Protein AF-A0A8X8VZT4-F1 (afdb_monomer)

Mean predicted aligned error: 18.25 Å

Nearest PDB structures (foldseek):
  8uwb-assembly2_E  TM=8.773E-01  e=1.553E-05  Homo sapiens
  8szk-assembly1_D  TM=9.042E-01  e=6.599E-05  Homo sapiens
  8u1x-assembly1_B  TM=8.681E-01  e=1.982E-04  Homo sapiens
  8u89-assembly1_B  TM=8.559E-01  e=5.002E-04  Homo sapiens
  2n2n-assembly1_A  TM=5.293E-01  e=8.347E+00  Homo sapiens

Secondary structure (DSSP, 8-state):
--------PPP---------------------------------------------PPPPTTSS-HHHHHHHHHHHHHHHTPPPP-SSTTTTHHHHHHHHHHHHHHHHHHHHS-S---HHHHHHHHHHHHHHH-SPPP-----S-S-----------

Structure (mmCIF, N/CA/C/O backbone):
data_AF-A0A8X8VZT4-F1
#
_entry.id   AF-A0A8X8VZT4-F1
#
loop_
_atom_site.group_PDB
_atom_site.id
_atom_site.type_symbol
_atom_site.label_atom_id
_atom_site.label_alt_id
_atom_site.label_comp_id
_atom_site.label_asym_id
_atom_site.label_entity_id
_atom_site.label_seq_id
_atom_site.pdbx_PDB_ins_code
_atom_site.Cartn_x
_atom_site.Cartn_y
_atom_site.Cartn_z
_atom_site.occupancy
_atom_site.B_iso_or_equiv
_atom_site.auth_seq_id
_atom_site.auth_comp_id
_atom_site.auth_asym_id
_atom_site.auth_atom_id
_atom_site.pdbx_PDB_model_num
ATOM 1 N N . MET A 1 1 ? -38.471 8.508 21.486 1.00 56.75 1 MET A N 1
ATOM 2 C CA . MET A 1 1 ? -39.414 8.545 20.344 1.00 56.75 1 MET A CA 1
ATOM 3 C C . MET A 1 1 ? -38.626 9.169 19.206 1.00 56.75 1 MET A C 1
ATOM 5 O O . MET A 1 1 ? -38.157 10.272 19.395 1.00 56.75 1 MET A O 1
ATOM 9 N N . ILE A 1 2 ? -38.226 8.465 18.153 1.00 54.78 2 ILE A N 1
ATOM 10 C CA . ILE A 1 2 ? -39.059 8.093 17.004 1.00 54.78 2 ILE A CA 1
ATOM 11 C C . ILE A 1 2 ? -38.389 6.879 16.326 1.00 54.78 2 ILE A C 1
ATOM 13 O O . ILE A 1 2 ? -37.222 6.941 15.953 1.00 54.78 2 ILE A O 1
ATOM 17 N N . LYS A 1 3 ? -39.121 5.766 16.216 1.00 55.78 3 LYS A N 1
ATOM 18 C CA . LYS A 1 3 ? -38.810 4.611 15.356 1.00 55.78 3 LYS A CA 1
ATOM 19 C C . LYS A 1 3 ? -39.674 4.752 14.108 1.00 55.78 3 LYS A C 1
ATOM 21 O O . LYS A 1 3 ? -40.849 5.052 14.292 1.00 55.78 3 LYS A O 1
ATOM 26 N N . ASN A 1 4 ? -39.108 4.552 12.914 1.00 52.41 4 ASN A N 1
ATOM 27 C CA . ASN A 1 4 ? -39.775 4.281 11.624 1.00 52.41 4 ASN A CA 1
ATOM 28 C C . ASN A 1 4 ? -38.700 4.390 10.510 1.00 52.41 4 ASN A C 1
ATOM 30 O O . ASN A 1 4 ? -37.864 5.275 10.593 1.00 52.41 4 ASN A O 1
ATOM 34 N N . PHE A 1 5 ? -38.568 3.558 9.473 1.00 55.19 5 PHE A N 1
ATOM 35 C CA . PHE A 1 5 ? -39.504 2.707 8.743 1.00 55.19 5 PHE A CA 1
ATOM 36 C C 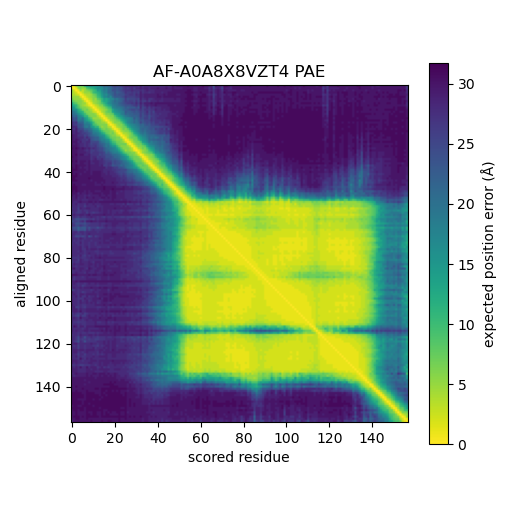. PHE A 1 5 ? -38.735 1.531 8.098 1.00 55.19 5 PHE A C 1
ATOM 38 O O . PHE A 1 5 ? -37.780 1.751 7.356 1.00 55.19 5 PHE A O 1
ATOM 45 N N . LEU A 1 6 ? -39.200 0.295 8.313 1.00 52.28 6 LEU A N 1
ATOM 46 C CA . LEU A 1 6 ? -38.999 -0.810 7.369 1.00 52.28 6 LEU A CA 1
ATOM 47 C C . LEU A 1 6 ? -39.985 -0.644 6.202 1.00 52.28 6 LEU A C 1
ATOM 49 O O . LEU A 1 6 ? -41.167 -0.407 6.445 1.00 52.28 6 LEU A O 1
ATOM 53 N N . ASN A 1 7 ? -39.508 -0.814 4.968 1.00 41.72 7 ASN A N 1
ATOM 54 C CA . ASN A 1 7 ? -40.237 -1.251 3.761 1.00 41.72 7 ASN A CA 1
ATOM 55 C C . ASN A 1 7 ? -39.254 -1.125 2.576 1.00 41.72 7 ASN A C 1
ATOM 57 O O . ASN A 1 7 ? -38.499 -0.169 2.530 1.00 41.72 7 ASN A O 1
ATOM 61 N N . LYS A 1 8 ? -39.184 -1.978 1.554 1.00 54.41 8 LYS A N 1
ATOM 62 C CA . LYS A 1 8 ? -40.060 -3.044 1.065 1.00 54.41 8 LYS A CA 1
ATOM 63 C C . LYS A 1 8 ? -39.243 -3.835 0.031 1.00 54.41 8 LYS A C 1
ATOM 65 O O . LYS A 1 8 ? -38.658 -3.239 -0.867 1.00 54.41 8 LYS A O 1
ATOM 70 N N . ILE A 1 9 ? -39.248 -5.159 0.128 1.00 63.94 9 ILE A N 1
ATOM 71 C CA . ILE A 1 9 ? -38.776 -6.075 -0.921 1.00 63.94 9 ILE A CA 1
ATOM 72 C C . ILE A 1 9 ? -39.918 -6.273 -1.931 1.00 63.94 9 ILE A C 1
ATOM 74 O O . ILE A 1 9 ? -41.040 -6.546 -1.494 1.00 63.94 9 ILE A O 1
ATOM 78 N N . PRO A 1 10 ? -39.676 -6.245 -3.251 1.00 66.56 10 PRO A N 1
ATOM 79 C CA . PRO A 1 10 ? -40.573 -6.870 -4.213 1.00 66.56 10 PRO A CA 1
ATOM 80 C C . PRO A 1 10 ? -40.114 -8.290 -4.587 1.00 66.56 10 PRO A C 1
ATOM 82 O O . PRO A 1 10 ? -39.002 -8.512 -5.058 1.00 66.56 10 PRO A O 1
ATOM 85 N N . LYS A 1 11 ? -41.031 -9.246 -4.394 1.00 43.00 11 LYS A N 1
ATOM 86 C CA . LYS A 1 11 ? -41.011 -10.625 -4.907 1.00 43.00 11 LYS A CA 1
ATOM 87 C C . LYS A 1 11 ? -41.552 -10.667 -6.351 1.00 43.00 11 LYS A C 1
ATOM 89 O O . LYS A 1 11 ? -42.547 -10.008 -6.640 1.00 43.00 11 LYS A O 1
ATOM 94 N N . LYS A 1 12 ? -40.993 -11.531 -7.206 1.00 47.72 12 LYS A N 1
ATOM 95 C CA . LYS A 1 12 ? -41.604 -12.108 -8.432 1.00 47.72 12 LYS A CA 1
ATOM 96 C C . LYS A 1 12 ? -41.014 -13.525 -8.567 1.00 47.72 12 LYS A C 1
ATOM 98 O O . LYS A 1 12 ? -39.800 -13.634 -8.619 1.00 47.72 12 LYS A O 1
ATOM 103 N N . GLN A 1 13 ? -41.700 -14.648 -8.321 1.00 42.91 13 GLN A N 1
ATOM 104 C CA . GLN A 1 13 ? -42.860 -15.301 -8.971 1.00 42.91 13 GLN A CA 1
ATOM 105 C C . GLN A 1 13 ? -42.607 -15.774 -10.426 1.00 42.91 13 GLN A C 1
ATOM 107 O O . GLN A 1 13 ? -42.856 -15.046 -11.378 1.00 42.91 13 GLN A O 1
ATOM 112 N N . VAL A 1 14 ? -42.052 -16.997 -10.509 1.00 47.22 14 VAL A N 1
ATOM 113 C CA . VAL A 1 14 ? -42.315 -18.190 -11.363 1.00 47.22 14 VAL A CA 1
ATOM 114 C C . VAL A 1 14 ? -42.889 -18.028 -12.784 1.00 47.22 14 VAL A C 1
ATOM 116 O O . VAL A 1 14 ? -43.999 -17.532 -12.952 1.00 47.22 14 VAL A O 1
ATOM 119 N N . LYS A 1 15 ? -42.238 -18.681 -13.769 1.00 46.75 15 LYS A N 1
ATOM 120 C CA . LYS A 1 15 ? -42.927 -19.473 -14.812 1.00 46.75 15 LYS A CA 1
ATOM 121 C C . LYS A 1 15 ? -42.037 -20.595 -15.375 1.00 46.75 15 LYS A C 1
ATOM 123 O O . LYS A 1 15 ? -40.988 -20.321 -15.947 1.00 46.75 15 LYS A O 1
ATOM 128 N N . SER A 1 16 ? -42.484 -21.841 -15.202 1.00 39.72 16 SER A N 1
ATOM 129 C CA . SER A 1 16 ? -41.952 -23.052 -15.843 1.00 39.72 16 SER A CA 1
ATOM 130 C C . SER A 1 16 ? -42.293 -23.094 -17.333 1.00 39.72 16 SER A C 1
ATOM 132 O O . SER A 1 16 ? -43.393 -22.697 -17.723 1.00 39.72 16 SER A O 1
ATOM 134 N N . ALA A 1 17 ? -41.398 -23.669 -18.134 1.00 45.34 17 ALA A N 1
ATOM 135 C CA . ALA A 1 17 ? -41.729 -24.276 -19.418 1.00 45.34 17 ALA A CA 1
ATOM 136 C C . ALA A 1 17 ? -40.965 -25.601 -19.539 1.00 45.34 17 ALA A C 1
ATOM 138 O O . ALA A 1 17 ? -39.738 -25.633 -19.500 1.00 45.34 17 ALA A O 1
ATOM 139 N N . GLU A 1 18 ? -41.733 -26.681 -19.630 1.00 36.28 18 GLU A N 1
ATOM 140 C CA . GLU A 1 18 ? -41.308 -28.036 -19.957 1.00 36.28 18 GLU A CA 1
ATOM 141 C C . GLU A 1 18 ? -41.471 -28.227 -21.472 1.00 36.28 18 GLU A C 1
ATOM 143 O O . GLU A 1 18 ? -42.495 -27.852 -22.046 1.00 36.28 18 GLU A O 1
ATOM 148 N N . SER A 1 19 ? -40.470 -28.798 -22.138 1.00 46.75 19 SER A N 1
ATOM 149 C CA . SER A 1 19 ? -40.655 -29.459 -23.432 1.00 46.75 19 SER A CA 1
ATOM 150 C C . SER A 1 19 ? -39.639 -30.578 -23.587 1.00 46.75 19 SER A C 1
ATOM 152 O O . SER A 1 19 ? -38.434 -30.378 -23.451 1.00 46.75 19 SER A O 1
ATOM 154 N N . ARG A 1 20 ? -40.190 -31.766 -23.823 1.00 50.00 20 ARG A N 1
ATOM 155 C CA . ARG A 1 20 ? -39.523 -33.010 -24.188 1.00 50.00 20 ARG A CA 1
ATOM 156 C C . ARG A 1 20 ? -39.550 -33.152 -25.707 1.00 50.00 20 ARG A C 1
ATOM 158 O O . ARG A 1 20 ? -40.588 -32.881 -26.294 1.00 50.00 20 ARG A O 1
ATOM 165 N N . ASP A 1 21 ? -38.433 -33.601 -26.264 1.00 37.38 21 ASP A N 1
ATOM 166 C CA . ASP A 1 21 ? -38.214 -34.581 -27.351 1.00 37.38 21 ASP A CA 1
ATOM 167 C C . ASP A 1 21 ? -36.783 -34.327 -27.854 1.00 37.38 21 ASP A C 1
ATOM 169 O O . ASP A 1 21 ? -36.317 -33.193 -27.827 1.00 37.38 21 ASP A O 1
ATOM 173 N N . GLY A 1 22 ? -35.951 -35.263 -28.283 1.00 36.34 22 GLY A N 1
ATOM 174 C CA . GLY A 1 22 ? -36.070 -36.657 -28.681 1.00 36.34 22 GLY A CA 1
ATOM 175 C C . GLY A 1 22 ? -34.660 -37.044 -29.173 1.00 36.34 22 GLY A C 1
ATOM 176 O O . GLY A 1 22 ? -33.870 -36.175 -29.545 1.00 36.34 22 GLY A O 1
ATOM 177 N N . GLY A 1 23 ? -34.283 -38.316 -29.056 1.00 36.59 23 GLY A N 1
ATOM 178 C CA . GLY A 1 23 ? -32.886 -38.762 -29.129 1.00 36.59 23 GLY A CA 1
ATOM 179 C C . GLY A 1 23 ? -32.226 -38.769 -30.513 1.00 36.59 23 GLY A C 1
ATOM 180 O O . GLY A 1 23 ? -32.878 -38.618 -31.536 1.00 36.59 23 GLY A O 1
ATOM 181 N N . SER A 1 24 ? -30.916 -39.028 -30.524 1.00 43.91 24 SER A N 1
ATOM 182 C CA . SER A 1 24 ? -30.273 -40.018 -31.404 1.00 43.91 24 SER A CA 1
ATOM 183 C C . SER A 1 24 ? -28.777 -40.107 -31.091 1.00 43.91 24 SER A C 1
ATOM 185 O O . SER A 1 24 ? -28.062 -39.108 -31.051 1.00 43.91 24 SER A O 1
ATOM 187 N N . SER A 1 25 ? -28.313 -41.329 -30.857 1.00 46.69 25 SER A N 1
ATOM 188 C CA . SER A 1 25 ? -26.915 -41.722 -30.740 1.00 46.69 25 SER A CA 1
ATOM 189 C C . SER A 1 25 ? -26.370 -42.139 -32.105 1.00 46.69 25 SER A C 1
ATOM 191 O O . SER A 1 25 ? -26.890 -43.092 -32.682 1.00 46.69 25 SER A O 1
ATOM 193 N N . THR A 1 26 ? -25.265 -41.547 -32.560 1.00 41.97 26 THR A N 1
ATOM 194 C CA . THR A 1 26 ? -24.369 -42.189 -33.536 1.00 41.97 26 THR A CA 1
ATOM 195 C C . THR A 1 26 ? -22.915 -41.843 -33.243 1.00 41.97 26 THR A C 1
ATOM 197 O O . THR A 1 26 ? -22.544 -40.682 -33.094 1.00 41.97 26 THR A O 1
ATOM 200 N N . LEU A 1 27 ? -22.114 -42.900 -33.160 1.00 43.16 27 LEU A N 1
ATOM 201 C CA . LEU A 1 27 ? -20.665 -42.921 -33.022 1.00 43.16 27 LEU A CA 1
ATOM 202 C C . LEU A 1 27 ? -20.004 -42.562 -34.360 1.00 43.16 27 LEU A C 1
ATOM 204 O O . LEU A 1 27 ? -20.425 -43.068 -35.397 1.00 43.16 27 LEU A O 1
ATOM 208 N N . SER A 1 28 ? -18.902 -41.814 -34.327 1.00 42.53 28 SER A N 1
ATOM 209 C CA . 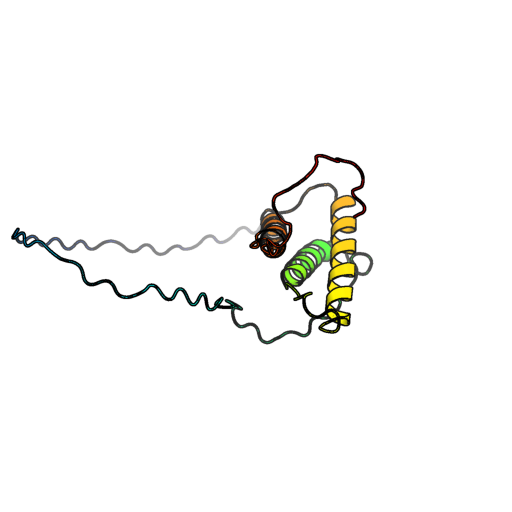SER A 1 28 ? -17.847 -41.937 -35.339 1.00 42.53 28 SER A CA 1
ATOM 210 C C . SER A 1 28 ? -16.508 -41.449 -34.792 1.00 42.53 28 SER A C 1
ATOM 212 O O . SER A 1 28 ? -16.400 -40.375 -34.205 1.00 42.53 28 SER A O 1
ATOM 214 N N . SER A 1 29 ? -15.501 -42.286 -34.990 1.00 40.19 29 SER A N 1
ATOM 215 C CA . SER A 1 29 ? -14.147 -42.240 -34.457 1.00 40.19 29 SER A CA 1
ATOM 216 C C . SER A 1 29 ? -13.108 -41.762 -35.486 1.00 40.19 29 SER A C 1
ATOM 218 O O . SER A 1 29 ? -13.112 -42.269 -36.603 1.00 40.19 29 SER A O 1
ATOM 220 N N . ALA A 1 30 ? -12.155 -40.943 -34.999 1.00 44.94 30 ALA A N 1
ATOM 221 C CA . ALA A 1 30 ? -10.732 -40.798 -35.401 1.00 44.94 30 ALA A CA 1
ATOM 222 C C . ALA A 1 30 ? -10.358 -40.088 -36.738 1.00 44.94 30 ALA A C 1
ATOM 224 O O . ALA A 1 30 ? -11.192 -40.023 -37.634 1.00 44.94 30 ALA A O 1
ATOM 225 N N . PRO A 1 31 ? -9.082 -39.655 -36.958 1.00 49.53 31 PRO A N 1
ATOM 226 C CA . PRO A 1 31 ? -8.003 -39.261 -36.028 1.00 49.53 31 PRO A CA 1
ATOM 227 C C . PRO A 1 31 ? -7.306 -37.898 -36.341 1.00 49.53 31 PRO A C 1
ATOM 229 O O . PRO A 1 31 ? -7.348 -37.366 -37.443 1.00 49.53 31 PRO A O 1
ATOM 232 N N . SER A 1 32 ? -6.609 -37.385 -35.321 1.00 46.28 32 SER A N 1
ATOM 233 C CA . SER A 1 32 ? -5.318 -36.661 -35.295 1.00 46.28 32 SER A CA 1
ATOM 234 C C . SER A 1 32 ? -4.814 -35.868 -36.518 1.00 46.28 32 SER A C 1
ATOM 236 O O . SER A 1 32 ? -4.223 -36.434 -37.434 1.00 46.28 32 SER A O 1
ATOM 238 N N . THR A 1 33 ? -4.782 -34.534 -36.394 1.00 45.38 33 THR A N 1
ATOM 239 C CA . THR A 1 33 ? -3.730 -33.715 -37.028 1.00 45.38 33 THR A CA 1
ATOM 240 C C . THR A 1 33 ? -3.151 -32.753 -35.998 1.00 45.38 33 THR A C 1
ATOM 242 O O . THR A 1 33 ? -3.854 -31.920 -35.430 1.00 45.38 33 THR A O 1
ATOM 245 N N . ALA A 1 34 ? -1.864 -32.922 -35.710 1.00 50.06 34 ALA A N 1
ATOM 246 C CA . ALA A 1 34 ? -1.107 -32.098 -34.789 1.00 50.06 34 ALA A CA 1
ATOM 247 C C . ALA A 1 34 ? -0.776 -30.742 -35.428 1.00 50.06 34 ALA A C 1
ATOM 249 O O . ALA A 1 34 ? -0.075 -30.681 -36.436 1.00 50.06 34 ALA A O 1
ATOM 250 N N . SER A 1 35 ? -1.190 -29.647 -34.792 1.00 52.34 35 SER A N 1
ATOM 251 C CA . SER A 1 35 ? -0.627 -28.320 -35.051 1.00 52.34 35 SER A CA 1
ATOM 252 C C . SER A 1 35 ? -0.424 -27.568 -33.737 1.00 52.34 35 SER A C 1
ATOM 254 O O . SER A 1 35 ? -1.317 -26.903 -33.224 1.00 52.34 35 SER A O 1
ATOM 256 N N . ARG A 1 36 ? 0.782 -27.751 -33.192 1.00 47.09 36 ARG A N 1
ATOM 257 C CA . ARG A 1 36 ? 1.611 -26.753 -32.498 1.00 47.09 36 ARG A CA 1
ATOM 258 C C . ARG A 1 36 ? 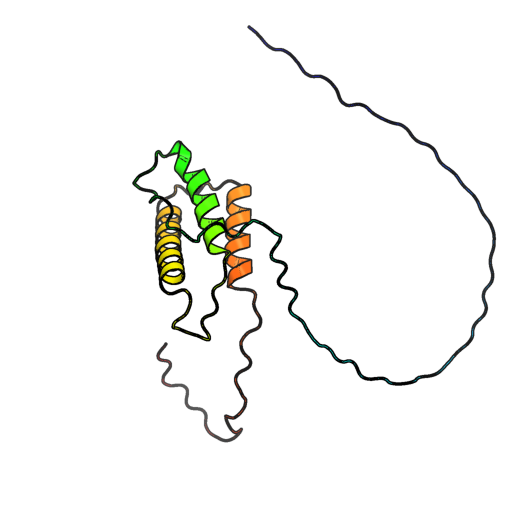0.848 -25.700 -31.678 1.00 47.09 36 ARG A C 1
ATOM 260 O O . ARG A 1 36 ? 0.523 -24.616 -32.148 1.00 47.09 36 ARG A O 1
ATOM 267 N N . ILE A 1 37 ? 0.687 -26.032 -30.403 1.00 44.72 37 ILE A N 1
ATOM 268 C CA . ILE A 1 37 ? 0.588 -25.115 -29.263 1.00 44.72 37 ILE A CA 1
ATOM 269 C C . ILE A 1 37 ? 1.659 -24.016 -29.356 1.00 44.72 37 ILE A C 1
ATOM 271 O O . ILE A 1 37 ? 2.830 -24.257 -29.076 1.00 44.72 37 ILE A O 1
ATOM 275 N N . ASN A 1 38 ? 1.252 -22.804 -29.735 1.00 48.03 38 ASN A N 1
ATOM 276 C CA . ASN A 1 38 ? 2.018 -21.592 -29.472 1.00 48.03 38 ASN A CA 1
ATOM 277 C C . ASN A 1 38 ? 1.377 -20.891 -28.273 1.00 48.03 38 ASN A C 1
ATOM 279 O O . ASN A 1 38 ? 0.453 -20.091 -28.420 1.00 48.03 38 ASN A O 1
ATOM 283 N N . SER A 1 39 ? 1.847 -21.231 -27.075 1.00 44.50 39 SER A N 1
ATOM 284 C CA . SER A 1 39 ? 1.519 -20.516 -25.844 1.00 44.50 39 SER A CA 1
ATOM 285 C C . SER A 1 39 ? 2.260 -19.181 -25.834 1.00 44.50 39 SER A C 1
ATOM 287 O O . SER A 1 39 ? 3.221 -18.991 -25.098 1.00 44.50 39 SER A O 1
ATOM 289 N N . ALA A 1 40 ? 1.813 -18.238 -26.664 1.00 43.84 40 ALA A N 1
ATOM 290 C CA . ALA A 1 40 ? 2.094 -16.831 -26.439 1.00 43.84 40 ALA A CA 1
ATOM 291 C C . ALA A 1 40 ? 1.232 -16.396 -25.250 1.00 43.84 40 ALA A C 1
ATOM 293 O O . ALA A 1 40 ? 0.096 -15.943 -25.397 1.00 43.84 40 ALA A O 1
ATOM 294 N N . SER A 1 41 ? 1.761 -16.587 -24.043 1.00 46.25 41 SER A N 1
ATOM 295 C CA . SER A 1 41 ? 1.279 -15.922 -22.841 1.00 46.25 41 SER A CA 1
ATOM 296 C C . SER A 1 41 ? 1.570 -14.429 -22.976 1.00 46.25 41 SER A C 1
ATOM 298 O O . SER A 1 41 ? 2.486 -13.895 -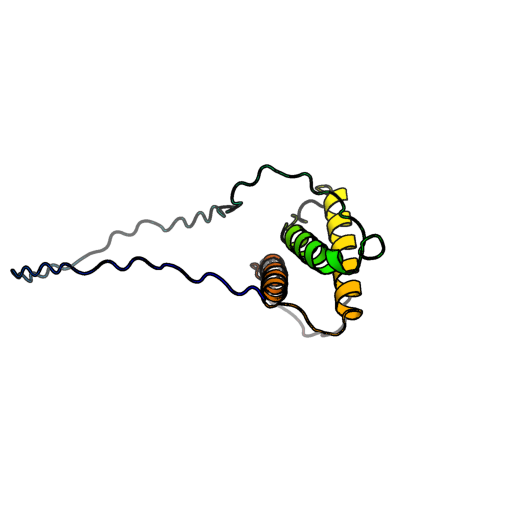22.357 1.00 46.25 41 SER A O 1
ATOM 300 N N . SER A 1 42 ? 0.792 -13.737 -23.811 1.00 44.03 42 SER A N 1
ATOM 301 C CA . SER A 1 42 ? 0.566 -12.311 -23.636 1.00 44.03 42 SER A CA 1
ATOM 302 C C . SER A 1 42 ? -0.090 -12.179 -22.273 1.00 44.03 42 SER A C 1
ATOM 304 O O . SER A 1 42 ? -1.288 -12.432 -22.131 1.00 44.03 42 SER A O 1
ATOM 306 N N . ALA A 1 43 ? 0.727 -11.872 -21.265 1.00 46.34 43 ALA A N 1
ATOM 307 C CA . ALA A 1 43 ? 0.275 -11.427 -19.966 1.00 46.34 43 ALA A CA 1
ATOM 308 C C . ALA A 1 43 ? -0.675 -10.260 -20.222 1.00 46.34 43 ALA A C 1
ATOM 310 O O . ALA A 1 43 ? -0.276 -9.142 -20.548 1.00 46.34 43 ALA A O 1
ATOM 311 N N . ARG A 1 44 ? -1.968 -10.573 -20.178 1.00 43.53 44 ARG A N 1
ATOM 312 C CA . ARG A 1 44 ? -3.033 -9.593 -20.215 1.00 43.53 44 ARG A CA 1
ATOM 313 C C . ARG A 1 44 ? -2.889 -8.884 -18.888 1.00 43.53 44 ARG A C 1
ATOM 315 O O . ARG A 1 44 ? -3.317 -9.404 -17.863 1.00 43.53 44 ARG A O 1
ATOM 322 N N . SER A 1 45 ? -2.185 -7.759 -18.914 1.00 49.62 45 SER A N 1
ATOM 323 C CA . SER A 1 45 ? -2.200 -6.788 -17.838 1.00 49.62 45 SER A CA 1
ATOM 324 C C . SER A 1 45 ? -3.660 -6.379 -17.688 1.00 49.62 45 SER A C 1
ATOM 326 O O . SER A 1 45 ? -4.168 -5.536 -18.425 1.00 49.62 45 SER A O 1
ATOM 328 N N . ALA A 1 46 ? -4.385 -7.086 -16.822 1.00 46.62 46 ALA A N 1
ATOM 329 C CA . ALA A 1 46 ? -5.748 -6.768 -16.444 1.00 46.62 46 ALA A CA 1
ATOM 330 C C . ALA A 1 46 ? -5.684 -5.572 -15.494 1.00 46.62 46 ALA A C 1
ATOM 332 O O . ALA A 1 46 ? -6.036 -5.657 -14.323 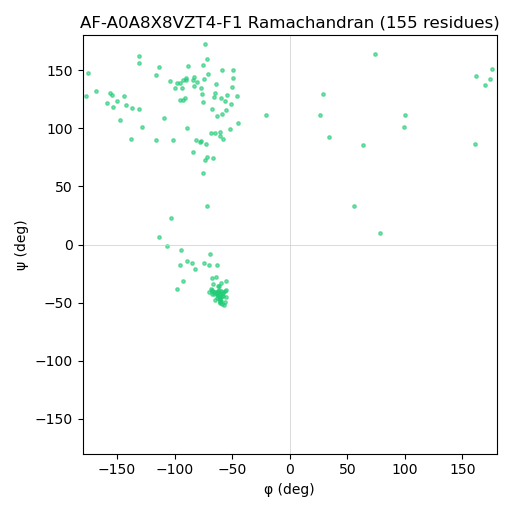1.00 46.62 46 ALA A O 1
ATOM 333 N N . ASN A 1 47 ? -5.171 -4.453 -16.004 1.00 54.28 47 ASN A N 1
ATOM 334 C CA . ASN A 1 47 ? -5.282 -3.178 -15.338 1.00 54.28 47 ASN A CA 1
ATOM 335 C C . ASN A 1 47 ? -6.673 -2.648 -15.687 1.00 54.28 47 ASN A C 1
ATOM 337 O O . ASN A 1 47 ? -6.879 -2.034 -16.735 1.00 54.28 47 ASN A O 1
ATOM 341 N N . GLY A 1 48 ? -7.653 -3.000 -14.851 1.00 42.53 48 GLY A N 1
ATOM 342 C CA . GLY A 1 48 ? -8.986 -2.414 -14.901 1.00 42.53 48 GLY A CA 1
ATOM 343 C C . GLY A 1 48 ? -8.849 -0.894 -14.906 1.00 42.53 48 GLY A C 1
ATOM 344 O O . GLY A 1 48 ? -8.217 -0.325 -14.019 1.00 42.53 48 GLY A O 1
ATOM 345 N N . GLY A 1 49 ? -9.374 -0.268 -15.960 1.00 43.22 49 GLY A N 1
ATOM 346 C CA . GLY A 1 49 ? -9.189 1.143 -16.272 1.00 43.22 49 GLY A CA 1
ATOM 347 C C . GLY A 1 49 ? -9.717 2.069 -15.183 1.00 43.22 49 GLY A C 1
ATOM 348 O O . GLY A 1 49 ? -10.874 2.473 -15.206 1.00 43.22 49 GLY A O 1
ATOM 349 N N . SER A 1 50 ? -8.834 2.450 -14.269 1.00 45.97 50 SER A N 1
ATOM 350 C CA . SER A 1 50 ? -8.847 3.771 -13.653 1.00 45.97 50 SER A CA 1
ATOM 351 C C . SER A 1 50 ? -7.962 4.678 -14.512 1.00 45.97 50 SER A C 1
ATOM 353 O O . SER A 1 50 ? -6.911 4.211 -14.965 1.00 45.97 50 SER A O 1
ATOM 355 N N . PRO A 1 51 ? -8.311 5.962 -14.732 1.00 44.28 51 PRO A N 1
ATOM 356 C CA . PRO A 1 51 ? -7.318 6.924 -15.207 1.00 44.28 51 PRO A CA 1
ATOM 357 C C . PRO A 1 51 ? -6.066 6.821 -14.317 1.00 44.28 51 PRO A C 1
ATOM 359 O O . PRO A 1 51 ? -6.223 6.561 -13.115 1.00 44.28 51 PRO A O 1
ATOM 362 N N . PRO A 1 52 ? -4.845 6.961 -14.869 1.00 55.44 52 PRO A N 1
ATOM 363 C CA . PRO A 1 52 ? -3.629 6.883 -14.077 1.00 55.44 52 PRO A CA 1
ATOM 364 C C . PRO A 1 52 ? -3.623 8.064 -13.112 1.00 55.44 52 PRO A C 1
ATOM 366 O O . PRO A 1 52 ? -3.266 9.185 -13.466 1.00 55.44 52 PRO A O 1
ATOM 369 N N . VAL A 1 53 ? -4.089 7.814 -11.891 1.00 62.62 53 VAL A N 1
ATOM 370 C CA . VAL A 1 53 ? -3.903 8.737 -10.783 1.00 62.62 53 VAL A CA 1
ATOM 371 C C . VAL A 1 53 ? -2.397 8.749 -10.520 1.00 62.62 53 VAL A C 1
ATOM 373 O O . VAL A 1 53 ? -1.815 7.665 -10.392 1.00 62.62 53 VAL A O 1
ATOM 376 N N . PRO A 1 54 ? -1.745 9.923 -10.491 1.00 81.38 54 PRO A N 1
ATO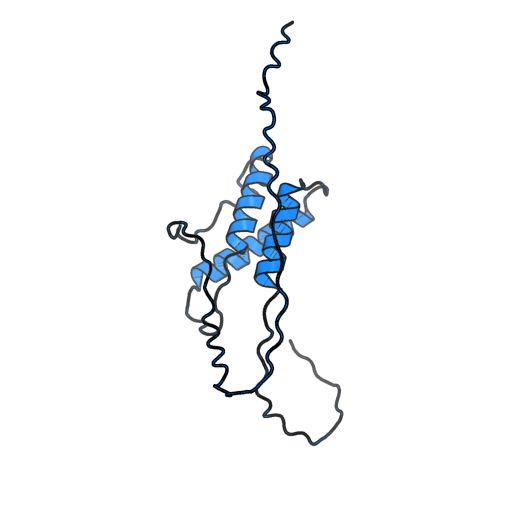M 377 C CA . PRO A 1 54 ? -0.328 10.016 -10.170 1.00 81.38 54 PRO A CA 1
ATOM 378 C C . PRO A 1 54 ? -0.018 9.258 -8.874 1.00 81.38 54 PRO A C 1
ATOM 380 O O . PRO A 1 54 ? -0.765 9.350 -7.896 1.00 81.38 54 PRO A O 1
ATOM 383 N N . TYR A 1 55 ? 1.064 8.477 -8.873 1.00 91.62 55 TYR A N 1
ATOM 384 C CA . TYR A 1 55 ? 1.498 7.746 -7.685 1.00 91.62 55 TYR A CA 1
ATOM 385 C C . TYR A 1 55 ? 2.188 8.724 -6.727 1.00 91.62 55 TYR A C 1
ATOM 387 O O . TYR A 1 55 ? 3.390 8.978 -6.810 1.00 91.62 55 TYR A O 1
ATOM 395 N N . GLU A 1 56 ? 1.389 9.331 -5.857 1.00 94.19 56 GLU A N 1
ATOM 396 C CA . GLU A 1 56 ? 1.805 10.399 -4.952 1.00 94.19 56 GLU A CA 1
ATOM 397 C C . GLU A 1 56 ? 1.746 9.966 -3.488 1.00 94.19 56 GLU A C 1
ATOM 399 O O . GLU A 1 56 ? 0.967 9.095 -3.098 1.00 94.19 56 GLU A O 1
ATOM 404 N N . ALA A 1 57 ? 2.587 10.595 -2.666 1.00 94.88 57 ALA A N 1
ATOM 405 C CA . ALA A 1 57 ? 2.629 10.329 -1.238 1.00 94.88 57 ALA A CA 1
ATOM 406 C C . ALA A 1 57 ? 1.308 10.738 -0.568 1.00 94.88 57 ALA A C 1
ATOM 408 O O . ALA A 1 57 ? 0.817 11.853 -0.739 1.00 94.88 57 ALA A O 1
ATOM 409 N N . LEU A 1 58 ? 0.748 9.823 0.222 1.00 96.00 58 LEU A N 1
ATOM 410 C CA . LEU A 1 58 ? -0.422 10.081 1.059 1.00 96.00 58 LEU A CA 1
ATOM 411 C C . LEU A 1 58 ? 0.014 10.626 2.429 1.00 96.00 58 LEU A C 1
ATOM 413 O O . LEU A 1 58 ? 1.100 10.256 2.880 1.00 96.00 58 LEU A O 1
ATOM 417 N N . PRO A 1 59 ? -0.836 11.407 3.128 1.00 97.12 59 PRO A N 1
ATOM 418 C CA . PRO A 1 59 ? -0.547 11.898 4.479 1.00 97.12 59 PRO A CA 1
ATOM 419 C C . PRO A 1 59 ? -0.085 10.788 5.433 1.00 97.12 59 PRO A C 1
ATOM 421 O O . PRO A 1 59 ? -0.489 9.630 5.279 1.00 97.12 59 PRO A O 1
ATOM 424 N N . GLY A 1 60 ? 0.752 11.126 6.416 1.00 96.62 60 GLY A N 1
ATOM 425 C CA . GLY A 1 60 ? 1.211 10.181 7.431 1.00 96.62 60 GLY A CA 1
ATOM 426 C C . GLY A 1 60 ? 0.123 9.879 8.465 1.00 96.62 60 GLY A C 1
ATOM 427 O O . GLY A 1 60 ? -0.752 10.699 8.738 1.00 96.62 60 GLY A O 1
ATOM 428 N N . PHE A 1 61 ? 0.184 8.710 9.113 1.00 95.50 61 PHE A N 1
ATOM 429 C CA . PHE A 1 61 ? -0.789 8.336 10.157 1.00 95.50 61 PHE A CA 1
ATOM 430 C C . PHE A 1 61 ? -0.771 9.245 11.395 1.00 95.50 61 PHE A C 1
ATOM 432 O O . PHE A 1 61 ? -1.712 9.209 12.192 1.00 95.50 61 PHE A O 1
ATOM 439 N N . ARG A 1 62 ? 0.300 10.020 11.596 1.00 93.69 62 ARG A N 1
ATOM 440 C CA . ARG A 1 62 ? 0.430 10.970 12.712 1.00 93.69 62 ARG A CA 1
ATOM 441 C C . ARG A 1 62 ? 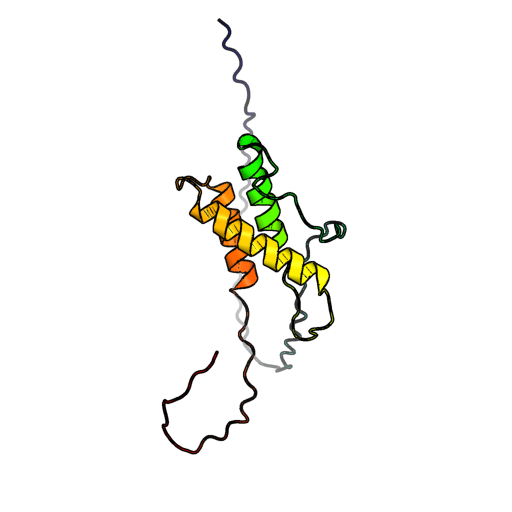-0.270 12.299 12.434 1.00 93.69 62 ARG A C 1
ATOM 443 O O . ARG A 1 62 ? -0.631 12.982 13.385 1.00 93.69 62 ARG A O 1
ATOM 450 N N . ASP A 1 63 ? -0.510 12.603 11.162 1.00 95.12 63 ASP A N 1
ATOM 451 C CA . ASP A 1 63 ? -1.045 13.888 10.707 1.00 95.12 63 ASP A CA 1
ATOM 452 C C . ASP A 1 63 ? -2.571 13.863 10.538 1.00 95.12 63 ASP A C 1
ATOM 454 O O . ASP A 1 63 ? -3.181 14.888 10.244 1.00 95.12 63 ASP A O 1
ATOM 458 N N . VAL A 1 64 ? -3.199 12.695 10.722 1.00 95.50 64 VAL A N 1
ATOM 459 C CA . VAL A 1 64 ? -4.646 12.499 10.562 1.00 95.50 64 VAL A CA 1
ATOM 460 C C . VAL A 1 64 ? -5.340 12.097 11.873 1.00 95.50 64 VAL A C 1
ATOM 462 O O . VAL A 1 64 ? -4.777 11.337 12.675 1.00 95.50 64 VAL A O 1
ATOM 465 N N . PRO A 1 65 ? -6.594 12.540 12.098 1.00 95.62 65 PRO A N 1
ATOM 466 C CA . PRO A 1 65 ? -7.400 12.112 13.238 1.00 95.62 65 PRO A CA 1
ATOM 467 C C . PRO A 1 65 ? -7.623 10.596 13.266 1.00 95.62 65 PRO A C 1
ATOM 469 O O . PRO A 1 65 ? -7.758 9.952 12.226 1.00 95.62 65 PRO A O 1
ATOM 472 N N . SER A 1 66 ? -7.767 10.014 14.462 1.00 91.88 66 SER A N 1
AT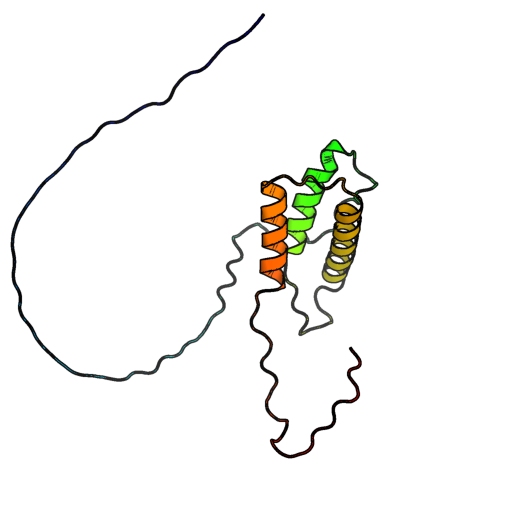OM 473 C CA . SER A 1 66 ? -7.995 8.567 14.632 1.00 91.88 66 SER A CA 1
ATOM 474 C C . SER A 1 66 ? -9.204 8.029 13.856 1.00 91.88 66 SER A C 1
ATOM 476 O O . SER A 1 66 ? -9.155 6.895 13.388 1.00 91.88 66 SER A O 1
ATOM 478 N N . ALA A 1 67 ? -10.249 8.842 13.667 1.00 93.25 67 ALA A N 1
ATOM 479 C CA . ALA A 1 67 ? -11.437 8.477 12.891 1.00 93.25 67 ALA A CA 1
ATOM 480 C C . ALA A 1 67 ? -11.140 8.232 11.398 1.00 93.25 67 ALA A C 1
ATOM 482 O O . ALA A 1 67 ? -11.821 7.439 10.754 1.00 93.25 67 ALA A O 1
ATOM 483 N N . GLU A 1 68 ? -10.109 8.878 10.850 1.00 94.62 68 GLU A N 1
ATOM 484 C CA . GLU A 1 68 ? -9.739 8.783 9.434 1.00 94.62 68 GLU A CA 1
ATOM 485 C C . GLU A 1 68 ? -8.644 7.740 9.179 1.00 94.62 68 GLU A C 1
ATOM 487 O O . GLU A 1 68 ? -8.485 7.271 8.049 1.00 94.62 68 GLU A O 1
ATOM 492 N N . LYS A 1 69 ? -7.913 7.317 10.223 1.00 93.62 69 LYS A N 1
ATOM 493 C CA . LYS A 1 69 ? -6.774 6.389 10.103 1.00 93.62 69 LYS A CA 1
ATOM 494 C C . LYS A 1 69 ? -7.139 5.077 9.420 1.00 93.62 69 LYS A C 1
ATOM 496 O O . LYS A 1 69 ? -6.372 4.608 8.587 1.00 93.62 69 LYS A O 1
ATOM 501 N N . GLN A 1 70 ? -8.310 4.507 9.709 1.00 93.50 70 GLN A N 1
ATOM 502 C CA . GLN A 1 70 ? -8.734 3.257 9.072 1.00 93.50 70 GLN A CA 1
ATOM 503 C C . GLN A 1 70 ? -8.969 3.437 7.562 1.00 93.50 70 GLN A C 1
ATOM 505 O O . GLN A 1 70 ? -8.579 2.584 6.765 1.00 93.50 70 GLN A O 1
ATOM 510 N N . HIS A 1 71 ? -9.577 4.552 7.150 1.00 94.94 71 HIS A N 1
ATOM 511 C CA . HIS A 1 71 ? -9.788 4.847 5.733 1.00 94.94 71 HIS A CA 1
ATOM 512 C C . HIS A 1 71 ? -8.456 5.111 5.016 1.00 94.94 71 HIS A C 1
ATOM 514 O O . HIS A 1 71 ? -8.215 4.585 3.928 1.00 94.94 71 HIS A O 1
ATOM 520 N N . LEU A 1 72 ? -7.554 5.861 5.657 1.00 96.50 72 LEU A N 1
ATOM 521 C CA . LEU A 1 72 ? -6.202 6.094 5.155 1.00 96.50 72 LEU A CA 1
ATOM 522 C C . LEU A 1 72 ? -5.406 4.786 5.026 1.00 96.50 72 LEU A C 1
ATOM 524 O O . LEU A 1 72 ? -4.701 4.605 4.035 1.00 96.50 72 LEU A O 1
ATOM 528 N N . PHE A 1 73 ? -5.554 3.863 5.980 1.00 96.38 73 PHE A N 1
ATOM 529 C CA . PHE A 1 73 ? -4.922 2.545 5.949 1.00 96.38 73 PHE A CA 1
ATOM 530 C C . PHE A 1 73 ? -5.348 1.752 4.711 1.00 96.38 73 PHE A C 1
ATOM 532 O O . PHE A 1 73 ? -4.492 1.292 3.962 1.00 96.38 73 PHE A O 1
ATOM 539 N N . ILE A 1 74 ? -6.653 1.690 4.424 1.00 96.25 74 ILE A N 1
ATOM 540 C CA . ILE A 1 74 ? -7.183 1.047 3.209 1.00 96.25 74 ILE A CA 1
ATOM 541 C C . ILE A 1 74 ? -6.620 1.707 1.942 1.00 96.25 74 ILE A C 1
ATOM 543 O O . ILE A 1 74 ? -6.181 1.020 1.021 1.00 96.25 74 ILE A O 1
ATOM 547 N N . ARG A 1 75 ? -6.571 3.044 1.893 1.00 96.94 75 ARG A N 1
ATOM 548 C CA . ARG A 1 75 ? -6.033 3.768 0.732 1.00 96.94 75 ARG A CA 1
ATOM 549 C C . ARG A 1 75 ? -4.544 3.475 0.510 1.00 96.94 75 ARG A C 1
ATOM 551 O O . ARG A 1 75 ? -4.137 3.241 -0.627 1.00 96.94 75 ARG A O 1
ATOM 558 N N . LYS A 1 76 ? -3.745 3.449 1.583 1.00 97.69 76 LYS A N 1
ATOM 559 C CA . LYS A 1 76 ? -2.317 3.093 1.540 1.00 97.69 76 LYS A CA 1
ATOM 560 C C . LYS A 1 76 ? -2.111 1.627 1.137 1.00 97.69 76 LYS A C 1
ATOM 562 O O . LYS A 1 76 ? -1.279 1.371 0.273 1.00 97.69 76 LYS A O 1
ATOM 567 N N . LEU A 1 77 ? -2.907 0.685 1.657 1.00 97.88 77 LEU A N 1
ATOM 568 C CA . LEU A 1 77 ? -2.896 -0.716 1.210 1.00 97.88 77 LEU A CA 1
ATOM 569 C C . LEU A 1 77 ? -3.164 -0.812 -0.294 1.00 97.88 77 LEU A C 1
ATOM 571 O O . LEU A 1 77 ? -2.372 -1.402 -1.026 1.00 97.88 77 LEU A O 1
ATOM 575 N N . SER A 1 78 ? -4.215 -0.151 -0.784 1.00 96.56 78 SER A N 1
ATOM 576 C CA . SER A 1 78 ? -4.536 -0.189 -2.208 1.00 96.56 78 SER A CA 1
ATOM 577 C C . SER A 1 78 ? -3.440 0.398 -3.091 1.00 96.56 78 SER A C 1
ATOM 579 O O . SER A 1 78 ? -3.196 -0.116 -4.183 1.00 96.56 78 SER A O 1
ATOM 581 N N . MET A 1 79 ? -2.754 1.437 -2.622 1.00 95.69 79 MET A N 1
ATOM 582 C CA . MET A 1 79 ? -1.590 1.997 -3.301 1.00 95.69 79 MET A CA 1
ATOM 583 C C . MET A 1 79 ? -0.440 0.974 -3.387 1.00 95.69 79 MET A C 1
ATOM 585 O O . MET A 1 79 ? 0.168 0.808 -4.442 1.00 95.69 79 MET A O 1
ATOM 589 N N . CYS A 1 80 ? -0.197 0.200 -2.325 1.00 97.69 80 CYS A N 1
ATOM 590 C CA . CYS A 1 80 ? 0.843 -0.833 -2.283 1.00 97.69 80 CYS A CA 1
ATOM 591 C C . CYS A 1 80 ? 0.573 -2.062 -3.178 1.00 97.69 80 CYS A C 1
ATOM 593 O O . CYS A 1 80 ? 1.471 -2.894 -3.355 1.00 97.69 80 CYS A O 1
ATOM 595 N N . CYS A 1 81 ? -0.613 -2.182 -3.782 1.00 96.81 81 CYS A N 1
ATOM 596 C CA . CYS A 1 81 ? -0.892 -3.198 -4.802 1.00 96.81 81 CYS A CA 1
ATOM 597 C C . CYS A 1 81 ? -0.246 -2.898 -6.159 1.00 96.81 81 CYS A C 1
ATOM 599 O O . CYS A 1 81 ? -0.136 -3.803 -6.981 1.00 96.81 81 CYS A O 1
ATOM 601 N N . VAL A 1 82 ? 0.206 -1.665 -6.410 1.00 95.38 82 VAL A N 1
ATOM 602 C CA . VAL A 1 82 ? 0.959 -1.344 -7.629 1.00 95.38 82 VAL A CA 1
ATOM 603 C C . VAL A 1 82 ? 2.309 -2.059 -7.578 1.00 95.38 82 VAL A C 1
ATOM 605 O O . VAL A 1 82 ? 3.117 -1.802 -6.685 1.00 95.38 82 VAL A O 1
ATOM 608 N N . VAL A 1 83 ? 2.563 -2.976 -8.513 1.00 94.00 83 VAL A N 1
ATOM 609 C CA . VAL A 1 83 ? 3.840 -3.697 -8.624 1.00 94.00 83 VAL A CA 1
ATOM 610 C C . VAL A 1 83 ? 4.751 -2.942 -9.584 1.00 94.00 83 VAL A C 1
ATOM 612 O O . VAL A 1 83 ? 4.378 -2.689 -10.727 1.00 94.00 83 VAL A O 1
ATOM 615 N N . PHE A 1 84 ? 5.943 -2.581 -9.113 1.00 94.06 84 PHE A N 1
ATOM 616 C CA . PHE A 1 84 ? 6.962 -1.947 -9.942 1.00 94.06 84 PHE A CA 1
ATOM 617 C C . PHE A 1 84 ? 7.896 -2.996 -10.529 1.00 94.06 84 PHE A C 1
ATOM 619 O O . PHE A 1 84 ? 8.273 -3.949 -9.848 1.00 94.06 84 PHE A O 1
ATOM 626 N N . ASP A 1 85 ? 8.296 -2.778 -11.777 1.00 91.12 85 ASP A N 1
ATOM 627 C CA . ASP A 1 85 ? 9.361 -3.542 -12.409 1.00 91.12 85 ASP A CA 1
ATOM 628 C C . ASP A 1 85 ? 10.730 -3.070 -11.884 1.00 91.12 85 ASP A C 1
ATOM 630 O O . ASP A 1 85 ? 11.027 -1.868 -11.840 1.00 91.12 85 ASP A O 1
ATOM 634 N N . PHE A 1 86 ? 11.549 -4.026 -11.455 1.00 92.25 86 PHE A N 1
ATOM 635 C CA . PHE A 1 86 ? 12.904 -3.806 -10.952 1.00 92.25 86 PHE A CA 1
ATOM 636 C C . PHE A 1 86 ? 13.986 -4.267 -11.935 1.00 92.25 86 PHE A C 1
ATOM 638 O O . PHE A 1 86 ? 15.160 -4.056 -11.648 1.00 92.25 86 PHE A O 1
ATOM 645 N N . THR A 1 87 ? 13.628 -4.831 -13.096 1.00 91.81 87 THR A N 1
ATOM 646 C CA . THR A 1 87 ? 14.598 -5.183 -14.146 1.00 91.81 87 THR A CA 1
ATOM 647 C C . THR A 1 87 ? 15.370 -3.957 -14.635 1.00 91.81 87 THR A C 1
ATOM 649 O O . THR A 1 87 ? 16.552 -4.058 -14.946 1.00 91.81 87 THR A O 1
ATOM 652 N N . ASP A 1 88 ? 14.726 -2.788 -14.646 1.00 91.50 88 ASP A N 1
ATOM 653 C CA . ASP A 1 88 ? 15.386 -1.500 -14.851 1.00 91.50 88 ASP A CA 1
ATOM 654 C C . ASP A 1 88 ? 15.396 -0.695 -13.535 1.00 91.50 88 ASP A C 1
ATOM 656 O O . ASP A 1 88 ? 14.341 -0.210 -13.091 1.00 91.50 88 ASP A O 1
ATOM 660 N N . PRO A 1 89 ? 16.565 -0.525 -12.889 1.00 92.31 89 PRO A N 1
ATOM 661 C CA . PRO A 1 89 ? 16.658 0.181 -11.617 1.00 92.31 89 PRO A CA 1
ATOM 662 C C . PRO A 1 89 ? 16.404 1.686 -11.756 1.00 92.31 89 PRO A C 1
ATOM 664 O O . PRO A 1 89 ? 16.090 2.330 -10.761 1.00 92.31 89 PRO A O 1
ATOM 667 N N . THR A 1 90 ? 16.486 2.257 -12.961 1.00 93.62 90 THR A N 1
ATOM 668 C CA . THR A 1 90 ? 16.363 3.709 -13.179 1.00 93.62 90 THR A CA 1
ATOM 669 C C . THR A 1 90 ? 14.916 4.186 -13.315 1.00 93.62 90 THR A C 1
ATOM 671 O O . THR A 1 90 ? 14.628 5.376 -13.177 1.00 93.62 90 THR A O 1
ATOM 674 N N . LYS A 1 91 ? 13.975 3.264 -13.546 1.00 95.31 91 LYS A N 1
ATOM 675 C CA . LYS A 1 91 ? 12.553 3.582 -13.709 1.00 95.31 91 LYS A CA 1
ATOM 676 C C . LYS A 1 91 ? 11.837 3.694 -12.370 1.00 95.31 91 LYS A C 1
ATOM 678 O O . LYS A 1 91 ? 12.043 2.873 -11.473 1.00 95.31 91 LYS A O 1
ATOM 683 N N . HIS A 1 92 ? 10.923 4.660 -12.285 1.00 94.69 92 HIS A N 1
ATOM 684 C CA . HIS A 1 92 ? 10.003 4.852 -11.158 1.00 94.69 92 HIS A CA 1
ATOM 685 C C . HIS A 1 92 ? 10.689 5.010 -9.790 1.00 94.69 92 HIS A C 1
ATOM 687 O O . HIS A 1 92 ? 10.169 4.545 -8.780 1.00 94.69 92 HIS A O 1
ATOM 693 N N . LEU A 1 93 ? 11.879 5.623 -9.741 1.00 96.06 93 LEU A N 1
ATOM 694 C CA . LEU A 1 93 ? 12.654 5.787 -8.501 1.00 96.06 93 LEU A CA 1
ATOM 695 C C . LEU A 1 93 ? 11.845 6.482 -7.396 1.00 96.06 93 LEU A C 1
ATOM 697 O O . LEU A 1 93 ? 11.824 6.021 -6.256 1.00 96.06 93 LEU A O 1
ATOM 701 N N . LYS A 1 94 ? 11.139 7.561 -7.752 1.00 96.19 94 LYS A N 1
ATOM 702 C CA . LYS A 1 94 ? 10.325 8.344 -6.817 1.00 96.19 94 LYS A CA 1
ATOM 703 C C . LYS A 1 94 ? 9.158 7.517 -6.277 1.00 96.19 94 LYS A C 1
ATOM 705 O O . LYS A 1 94 ? 8.920 7.480 -5.077 1.00 96.19 94 LYS A O 1
ATOM 710 N N . GLU A 1 95 ? 8.436 6.836 -7.155 1.00 96.38 95 GLU A N 1
ATOM 711 C CA . GLU A 1 95 ? 7.265 6.036 -6.812 1.00 96.38 95 GLU A CA 1
ATOM 712 C C . GLU A 1 95 ? 7.643 4.793 -5.994 1.00 96.38 95 GLU A C 1
ATOM 714 O O . GLU A 1 95 ? 6.951 4.445 -5.034 1.00 96.38 95 GLU A O 1
ATOM 719 N N . LYS A 1 96 ? 8.778 4.161 -6.319 1.00 96.31 96 LYS A N 1
ATOM 720 C CA . LYS A 1 96 ? 9.362 3.060 -5.543 1.00 96.31 96 LYS A CA 1
ATOM 721 C C . LYS A 1 96 ? 9.698 3.503 -4.116 1.00 96.31 96 LYS A C 1
ATOM 723 O O . LYS A 1 96 ? 9.335 2.788 -3.181 1.00 96.31 96 LYS A O 1
ATOM 728 N N . ASP A 1 97 ? 10.314 4.673 -3.928 1.00 97.31 97 ASP A N 1
ATOM 729 C CA . ASP A 1 97 ? 10.609 5.190 -2.583 1.00 97.31 97 ASP A CA 1
ATOM 730 C C . ASP A 1 97 ? 9.334 5.571 -1.813 1.00 97.31 97 ASP A C 1
ATOM 732 O O . ASP A 1 97 ? 9.187 5.199 -0.649 1.00 97.31 97 ASP A O 1
ATOM 736 N N . ILE A 1 98 ? 8.335 6.169 -2.476 1.00 97.81 98 ILE A N 1
ATOM 737 C CA . I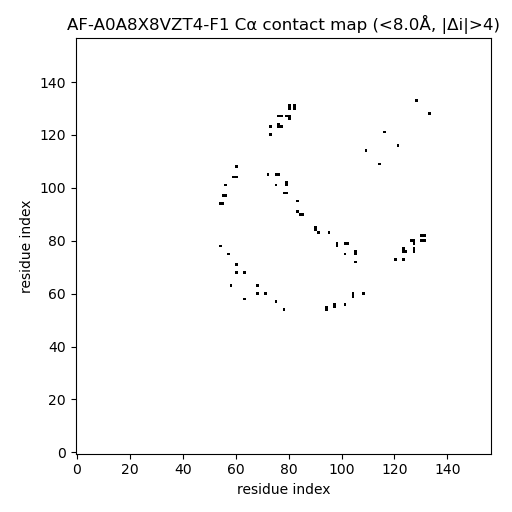LE A 1 98 ? 7.012 6.412 -1.870 1.00 97.81 98 ILE A CA 1
ATOM 738 C C . ILE A 1 98 ? 6.374 5.093 -1.408 1.00 97.81 98 ILE A C 1
ATOM 740 O O . ILE A 1 98 ? 5.838 5.017 -0.298 1.00 97.81 98 ILE A O 1
ATOM 744 N N . LYS A 1 99 ? 6.430 4.032 -2.229 1.00 98.00 99 LYS A N 1
ATOM 745 C CA . LYS A 1 99 ? 5.915 2.706 -1.851 1.00 98.00 99 LYS A CA 1
ATOM 746 C C . LYS A 1 99 ? 6.674 2.140 -0.654 1.00 98.00 99 LYS A C 1
ATOM 748 O O . LYS A 1 99 ? 6.033 1.634 0.263 1.00 98.00 99 LYS A O 1
ATOM 753 N N . ARG A 1 100 ? 8.007 2.243 -0.647 1.00 98.19 100 ARG A N 1
ATOM 754 C CA . ARG A 1 100 ? 8.864 1.797 0.460 1.00 98.19 100 ARG A CA 1
ATOM 755 C C . ARG A 1 100 ? 8.472 2.492 1.762 1.00 98.19 100 ARG A C 1
ATOM 757 O O . ARG A 1 100 ? 8.172 1.812 2.737 1.00 98.19 100 ARG A O 1
ATOM 764 N N . GLN A 1 101 ? 8.396 3.821 1.752 1.00 98.31 101 GLN A N 1
ATOM 765 C CA . GLN A 1 101 ? 8.021 4.609 2.925 1.00 98.31 101 GLN A CA 1
ATOM 766 C C . GLN A 1 101 ? 6.602 4.276 3.408 1.00 98.31 101 GLN A C 1
ATOM 768 O O . GLN A 1 101 ? 6.375 4.092 4.600 1.00 98.31 101 GLN A O 1
ATOM 773 N N . THR A 1 102 ? 5.656 4.111 2.480 1.00 98.12 102 THR A N 1
ATOM 774 C CA . THR A 1 102 ? 4.279 3.722 2.815 1.00 98.12 102 THR A CA 1
ATOM 775 C C . THR A 1 102 ? 4.223 2.348 3.479 1.00 98.12 102 THR A C 1
ATOM 777 O O . THR A 1 102 ? 3.506 2.181 4.459 1.00 98.12 102 THR A O 1
ATOM 780 N N . LEU A 1 103 ? 4.967 1.361 2.969 1.00 98.19 103 LEU A N 1
ATOM 781 C CA . LEU A 1 103 ? 5.012 0.022 3.561 1.00 98.19 103 LEU A CA 1
ATOM 782 C C . LEU A 1 103 ? 5.581 0.051 4.985 1.00 98.19 103 LEU A C 1
ATOM 784 O O . LEU A 1 103 ? 5.033 -0.624 5.851 1.00 98.19 103 LEU A O 1
ATOM 788 N N . VAL A 1 104 ? 6.612 0.864 5.242 1.00 98.00 104 VAL A N 1
ATOM 789 C CA . VAL A 1 104 ? 7.153 1.069 6.598 1.00 98.00 104 VAL A CA 1
ATOM 790 C C . VAL A 1 104 ? 6.079 1.640 7.526 1.00 98.00 104 VAL A C 1
ATOM 792 O O . VAL A 1 104 ? 5.811 1.073 8.581 1.00 98.00 104 VAL A O 1
ATOM 795 N N . GLU A 1 105 ? 5.372 2.688 7.099 1.00 97.06 105 GLU A N 1
ATOM 796 C CA . GLU A 1 105 ? 4.280 3.268 7.891 1.00 97.06 105 GLU A CA 1
ATOM 797 C C . GLU A 1 105 ? 3.131 2.284 8.158 1.00 97.06 105 GLU A C 1
ATOM 799 O O . GLU A 1 105 ? 2.507 2.334 9.219 1.00 97.06 105 GLU A O 1
ATOM 804 N N . LEU A 1 106 ? 2.816 1.401 7.202 1.00 97.06 106 LEU A N 1
ATOM 805 C CA . LEU A 1 106 ? 1.796 0.365 7.381 1.00 97.06 106 LEU A CA 1
ATOM 806 C C . LEU A 1 106 ? 2.211 -0.637 8.465 1.00 97.06 106 LEU A C 1
ATOM 808 O O . LEU A 1 106 ? 1.370 -1.021 9.277 1.00 97.06 106 LEU A O 1
ATOM 812 N N . VAL A 1 107 ? 3.487 -1.033 8.499 1.00 96.25 107 VAL A N 1
ATOM 813 C CA . VAL A 1 107 ? 4.032 -1.921 9.538 1.00 96.25 107 VAL A CA 1
ATOM 814 C C . VAL A 1 107 ? 3.947 -1.259 10.912 1.00 96.25 107 VAL A C 1
ATOM 816 O O . VAL A 1 107 ? 3.451 -1.882 11.854 1.00 96.25 107 VAL A O 1
ATOM 819 N N . ASP A 1 108 ? 4.347 0.008 11.020 1.00 94.94 108 ASP A N 1
ATOM 820 C CA . ASP A 1 108 ? 4.261 0.769 12.271 1.00 94.94 108 ASP A CA 1
ATOM 821 C C . ASP A 1 108 ? 2.808 0.888 12.753 1.00 94.94 108 ASP A C 1
ATOM 823 O O . ASP A 1 108 ? 2.501 0.636 13.921 1.00 94.94 108 ASP A O 1
ATOM 827 N N . TYR A 1 109 ? 1.885 1.218 11.842 1.00 94.12 109 TYR A N 1
ATOM 828 C CA . TYR A 1 109 ? 0.465 1.339 12.161 1.00 94.12 109 TYR A CA 1
ATOM 829 C C . TYR A 1 109 ? -0.114 0.021 12.680 1.00 94.12 109 TYR A C 1
ATOM 831 O O . TYR A 1 109 ? -0.763 0.022 13.725 1.00 94.12 109 TYR A O 1
ATOM 839 N N . VAL A 1 110 ? 0.161 -1.098 12.002 1.00 93.56 110 VAL A N 1
ATOM 840 C CA . VAL A 1 110 ? -0.310 -2.429 12.420 1.00 93.56 110 VAL A CA 1
ATOM 841 C C . VAL A 1 110 ? 0.272 -2.826 13.773 1.00 93.56 110 VAL A C 1
ATOM 843 O O . VAL A 1 110 ? -0.465 -3.329 14.615 1.00 93.56 110 VAL A O 1
ATOM 846 N N . SER A 1 111 ? 1.557 -2.551 14.003 1.00 92.94 111 SER A N 1
ATOM 847 C CA . SER A 1 111 ? 2.245 -2.879 15.259 1.00 92.94 111 SER A CA 1
ATOM 848 C C . SER A 1 111 ? 1.730 -2.059 16.446 1.00 92.94 111 SER A C 1
ATOM 850 O O . SER A 1 111 ? 1.772 -2.523 17.581 1.00 92.94 111 SER A O 1
ATOM 852 N N . SER A 1 112 ? 1.237 -0.844 16.189 1.00 89.25 112 SER A N 1
ATOM 853 C CA . SER A 1 112 ? 0.672 0.049 17.211 1.00 89.25 112 SER A CA 1
ATOM 854 C C . SER A 1 112 ? -0.831 -0.127 17.453 1.00 89.25 112 SER A C 1
ATOM 856 O O . SER A 1 112 ? -1.363 0.424 18.415 1.00 89.25 112 SER A O 1
ATOM 858 N N . ALA A 1 113 ? -1.539 -0.830 16.566 1.00 84.25 113 ALA A N 1
ATOM 859 C CA . ALA A 1 113 ? -2.984 -0.984 16.650 1.00 84.25 113 ALA A CA 1
ATOM 860 C C . ALA A 1 113 ? -3.369 -2.069 17.667 1.00 84.25 113 ALA A C 1
ATOM 862 O O . ALA A 1 113 ? -2.802 -3.159 17.662 1.00 84.25 113 ALA A O 1
ATOM 863 N N . ASP A 1 114 ? -4.423 -1.830 18.457 1.00 78.44 114 ASP A N 1
ATOM 864 C CA . ASP A 1 114 ? -4.956 -2.771 19.463 1.00 78.44 114 ASP A CA 1
ATOM 865 C C . ASP A 1 114 ? -5.692 -4.000 18.858 1.00 78.44 114 ASP A C 1
ATOM 867 O O . ASP A 1 114 ? -6.667 -4.519 19.406 1.00 78.44 114 ASP A O 1
ATOM 871 N N . GLY A 1 115 ? -5.247 -4.481 17.693 1.00 66.94 115 GLY A N 1
ATOM 872 C CA . GLY A 1 115 ? -5.561 -5.815 17.173 1.00 66.94 115 GLY A CA 1
ATOM 873 C C . GLY A 1 115 ? -6.941 -6.017 16.539 1.00 66.94 115 GLY A C 1
ATOM 874 O O . GLY A 1 115 ? -7.302 -7.157 16.252 1.00 66.94 115 GLY A O 1
ATOM 875 N N . LYS A 1 116 ? -7.733 -4.964 16.292 1.00 83.19 116 LYS A N 1
ATOM 876 C CA . LYS A 1 116 ? -9.074 -5.098 15.687 1.00 83.19 116 LYS A CA 1
ATOM 877 C C . LYS A 1 116 ? -9.170 -4.420 14.326 1.00 83.19 116 LYS A C 1
ATOM 879 O O . LYS A 1 116 ? -9.561 -3.260 14.219 1.00 83.19 116 LYS A O 1
ATOM 884 N N . PHE A 1 117 ? -8.869 -5.179 13.278 1.00 90.62 117 PHE A N 1
ATOM 885 C CA . PHE A 1 117 ? -9.175 -4.800 11.900 1.00 90.62 117 PHE A CA 1
ATOM 886 C C . PHE A 1 117 ? -10.556 -5.320 11.493 1.00 90.62 117 PHE A C 1
ATOM 888 O O . PHE A 1 117 ? -10.965 -6.409 11.892 1.00 90.62 117 PHE A O 1
ATOM 895 N N . SER A 1 118 ? -11.288 -4.533 10.703 1.00 92.88 118 SER A N 1
ATOM 896 C CA . SER A 1 118 ? -12.536 -5.000 10.090 1.00 92.88 118 SER A CA 1
ATOM 897 C C . SER A 1 118 ? -12.252 -6.017 8.980 1.00 92.88 118 SER A C 1
ATOM 899 O O . SER A 1 118 ? -11.159 -6.028 8.414 1.00 92.88 118 SER A O 1
ATOM 901 N N . ASP A 1 119 ? -13.246 -6.835 8.624 1.00 94.62 119 ASP A N 1
ATOM 902 C CA . ASP A 1 119 ? -13.116 -7.826 7.543 1.00 94.62 119 ASP A CA 1
ATOM 903 C C . ASP A 1 119 ? -12.680 -7.183 6.214 1.00 94.62 119 ASP A C 1
ATOM 905 O O . ASP A 1 119 ? -11.784 -7.677 5.538 1.00 94.62 119 ASP A O 1
ATOM 909 N N . VAL A 1 120 ? -13.214 -5.997 5.906 1.00 94.44 120 VAL A N 1
ATOM 910 C CA . VAL A 1 120 ? -12.826 -5.202 4.727 1.00 94.44 120 VAL A CA 1
ATOM 911 C C . VAL A 1 120 ? -11.329 -4.878 4.730 1.00 94.44 120 VAL A C 1
ATOM 913 O O . VAL A 1 120 ? -10.670 -4.947 3.697 1.00 94.44 120 VAL A O 1
ATOM 916 N N . VAL A 1 121 ? -10.768 -4.544 5.893 1.00 94.88 121 VAL A N 1
ATOM 917 C CA . VAL A 1 121 ? -9.337 -4.248 6.021 1.00 94.88 121 VAL A CA 1
ATOM 918 C C . VAL A 1 121 ? -8.497 -5.515 5.852 1.00 94.88 121 VAL A C 1
ATOM 920 O O . VAL A 1 121 ? -7.470 -5.477 5.179 1.00 94.88 121 VAL A O 1
ATOM 923 N N . LEU A 1 122 ? -8.936 -6.643 6.414 1.00 95.19 122 LEU A N 1
ATOM 924 C CA . LEU A 1 122 ? -8.253 -7.927 6.237 1.00 95.19 122 LEU A CA 1
ATOM 925 C C . LEU A 1 122 ? -8.235 -8.361 4.768 1.00 95.19 122 LEU A C 1
ATOM 927 O O . LEU A 1 122 ? -7.191 -8.795 4.282 1.00 95.19 122 LEU A O 1
ATOM 931 N N . GLN A 1 123 ? -9.343 -8.186 4.042 1.00 96.56 123 GLN A N 1
ATOM 932 C CA . GLN A 1 123 ? -9.404 -8.452 2.601 1.00 96.56 123 GLN A CA 1
ATOM 933 C C . GLN A 1 123 ? -8.374 -7.619 1.828 1.00 96.56 123 GLN A C 1
ATOM 935 O O . GLN A 1 123 ? -7.673 -8.151 0.966 1.00 96.56 123 GLN A O 1
ATOM 940 N N . GLU A 1 124 ? -8.212 -6.342 2.177 1.00 97.44 124 GLU A N 1
ATOM 941 C CA . GLU A 1 124 ? -7.212 -5.469 1.556 1.00 97.44 124 GLU A CA 1
ATOM 942 C C . GLU A 1 124 ? -5.773 -5.884 1.889 1.00 97.44 124 GLU A C 1
ATOM 944 O O . GLU A 1 124 ? -4.921 -5.899 1.000 1.00 97.44 124 GLU A O 1
ATOM 949 N N . ILE A 1 125 ? -5.493 -6.297 3.130 1.00 96.31 125 ILE A N 1
ATOM 950 C CA . ILE A 1 125 ? -4.177 -6.838 3.513 1.00 96.31 125 ILE A CA 1
ATOM 951 C C . ILE A 1 125 ? -3.863 -8.092 2.691 1.00 96.31 125 ILE A C 1
ATOM 953 O O . ILE A 1 125 ? -2.800 -8.180 2.072 1.00 96.31 125 ILE A O 1
ATOM 957 N N . VAL A 1 126 ? -4.796 -9.047 2.635 1.00 97.44 126 VAL A N 1
ATOM 958 C CA . VAL A 1 126 ? -4.631 -10.282 1.856 1.00 97.44 126 VAL A CA 1
ATOM 959 C C . VAL A 1 126 ? -4.420 -9.961 0.379 1.00 97.44 126 VAL A C 1
ATOM 961 O O . VAL A 1 126 ? -3.559 -10.569 -0.261 1.00 97.44 126 VAL A O 1
ATOM 964 N N . ARG A 1 127 ? -5.140 -8.975 -0.165 1.00 97.31 127 ARG A N 1
ATOM 965 C CA . ARG A 1 127 ? -4.973 -8.512 -1.545 1.00 97.31 127 ARG A CA 1
ATOM 966 C C . ARG A 1 127 ? -3.574 -7.955 -1.796 1.00 97.31 127 ARG A C 1
ATOM 968 O O . ARG A 1 127 ? -2.956 -8.336 -2.791 1.00 97.31 127 ARG A O 1
ATOM 975 N N . VAL A 1 128 ? -3.045 -7.109 -0.909 1.00 97.56 128 VAL A N 1
ATOM 976 C CA . VAL A 1 128 ? -1.671 -6.583 -1.003 1.00 97.56 128 VAL A CA 1
ATOM 977 C C . VAL A 1 128 ? -0.655 -7.719 -0.998 1.00 97.56 128 VAL A C 1
ATOM 979 O O . VAL A 1 128 ? 0.185 -7.784 -1.897 1.00 97.56 128 VAL A O 1
ATOM 982 N N . VAL A 1 129 ? -0.751 -8.633 -0.031 1.00 97.50 129 VAL A N 1
ATOM 983 C CA . VAL A 1 129 ? 0.177 -9.766 0.104 1.00 97.50 129 VAL A CA 1
ATOM 984 C C . VAL A 1 129 ? 0.128 -10.647 -1.142 1.00 97.50 129 VAL A C 1
ATOM 986 O O . VAL A 1 129 ? 1.160 -10.903 -1.758 1.00 97.50 129 VAL A O 1
ATOM 989 N N . SER A 1 130 ? -1.072 -11.033 -1.575 1.00 97.50 130 SER A N 1
ATOM 990 C CA . SER A 1 130 ? -1.269 -11.896 -2.744 1.00 97.50 130 SER A CA 1
ATOM 991 C C . SER A 1 130 ? -0.714 -11.268 -4.022 1.00 97.50 130 SER A C 1
ATOM 993 O O . SER A 1 130 ? -0.032 -11.938 -4.791 1.00 97.50 130 SER A O 1
ATOM 995 N N . THR A 1 131 ? -0.949 -9.967 -4.221 1.00 95.88 131 THR A N 1
ATOM 996 C CA . THR A 1 131 ? -0.496 -9.234 -5.415 1.00 95.88 131 THR A CA 1
ATOM 997 C C . THR A 1 131 ? 1.029 -9.125 -5.486 1.00 95.88 131 THR A C 1
ATOM 999 O O . THR A 1 131 ? 1.598 -9.130 -6.574 1.00 95.88 131 THR A O 1
ATOM 1002 N N . ASN A 1 132 ? 1.706 -9.017 -4.338 1.00 95.25 132 ASN A N 1
ATOM 1003 C CA . ASN A 1 132 ? 3.155 -8.817 -4.298 1.00 95.25 132 ASN A CA 1
ATOM 1004 C C . ASN A 1 132 ? 3.940 -10.142 -4.196 1.00 95.25 132 ASN A C 1
ATOM 1006 O O . ASN A 1 132 ? 5.056 -10.217 -4.716 1.00 95.25 132 ASN A O 1
ATOM 1010 N N . LEU A 1 133 ? 3.395 -11.179 -3.546 1.00 95.12 133 LEU A N 1
ATOM 1011 C CA . LEU A 1 133 ? 4.121 -12.428 -3.271 1.00 95.12 133 LEU A CA 1
ATOM 1012 C C . LEU A 1 133 ? 3.828 -13.556 -4.261 1.00 95.12 133 LEU A C 1
ATOM 1014 O O . LEU A 1 133 ? 4.745 -14.295 -4.615 1.00 95.12 133 LEU A O 1
ATOM 1018 N N . PHE A 1 134 ? 2.585 -13.707 -4.726 1.00 95.06 134 PHE A N 1
ATOM 1019 C CA . PHE A 1 134 ? 2.213 -14.823 -5.598 1.00 95.06 134 PHE A CA 1
ATOM 1020 C C . PHE A 1 134 ? 2.552 -14.512 -7.056 1.00 95.06 134 PHE A C 1
ATOM 1022 O O . PHE A 1 134 ? 1.700 -14.143 -7.862 1.00 95.06 134 PHE A O 1
ATOM 1029 N N . ARG A 1 135 ? 3.836 -14.671 -7.385 1.00 86.81 135 ARG A N 1
ATOM 1030 C CA . ARG A 1 135 ? 4.386 -14.524 -8.735 1.00 86.81 135 ARG A CA 1
ATOM 1031 C C . ARG A 1 135 ? 5.261 -15.718 -9.095 1.00 86.81 135 ARG A C 1
ATOM 1033 O O . ARG A 1 135 ? 5.819 -16.375 -8.219 1.00 86.81 135 ARG A O 1
ATOM 1040 N N . THR A 1 136 ? 5.411 -15.973 -10.390 1.00 88.38 136 THR A N 1
ATOM 1041 C CA . THR A 1 136 ? 6.381 -16.952 -10.886 1.00 88.38 136 THR A CA 1
ATOM 1042 C C . THR A 1 136 ? 7.780 -16.524 -10.450 1.00 88.38 136 THR A C 1
ATOM 1044 O O . THR A 1 136 ? 8.185 -15.388 -10.704 1.00 88.38 136 THR A O 1
ATOM 1047 N N . LEU A 1 137 ? 8.510 -17.416 -9.778 1.00 78.69 137 LEU A N 1
ATOM 1048 C CA . LEU A 1 137 ? 9.907 -17.161 -9.441 1.00 78.69 137 LEU A CA 1
ATOM 1049 C C . LEU A 1 137 ? 10.717 -17.052 -10.741 1.00 78.69 137 LEU A C 1
ATOM 1051 O O . LEU A 1 137 ? 10.472 -17.841 -11.660 1.00 78.69 137 LEU A O 1
ATOM 1055 N N . PRO A 1 138 ? 11.656 -16.095 -10.849 1.00 76.81 138 PRO A N 1
ATOM 1056 C CA . PRO A 1 138 ? 12.530 -16.032 -12.008 1.00 76.81 138 PRO A CA 1
ATOM 1057 C C . PRO A 1 138 ? 13.252 -17.374 -12.135 1.00 76.81 138 PRO A C 1
ATOM 1059 O O . PRO A 1 138 ? 13.887 -17.847 -11.192 1.00 76.81 138 PRO A O 1
ATOM 1062 N N . THR A 1 139 ? 13.109 -18.022 -13.291 1.00 71.38 139 THR A N 1
ATOM 1063 C CA . THR A 1 139 ? 13.868 -19.232 -13.594 1.00 71.38 139 THR A CA 1
ATOM 1064 C C . THR A 1 139 ? 15.333 -18.830 -13.629 1.00 71.38 139 THR A C 1
ATOM 1066 O O . THR A 1 139 ? 15.728 -18.099 -14.538 1.00 71.38 139 THR A O 1
ATOM 1069 N N . GLN A 1 140 ? 16.133 -19.267 -12.653 1.00 61.94 140 GLN A N 1
ATOM 1070 C CA . GLN A 1 140 ? 17.580 -19.122 -12.776 1.00 61.94 140 GLN A CA 1
ATOM 1071 C C . GLN A 1 140 ? 18.008 -19.769 -14.102 1.00 61.94 140 GLN A C 1
ATOM 1073 O O . GLN A 1 140 ? 17.627 -20.920 -14.360 1.00 61.94 140 GLN A O 1
ATOM 1078 N N . PRO A 1 141 ? 18.765 -19.060 -14.957 1.00 58.03 141 PRO A N 1
ATOM 1079 C CA . PRO A 1 141 ? 19.429 -19.687 -16.084 1.00 58.03 141 PRO A CA 1
ATOM 1080 C C . PRO A 1 141 ? 20.285 -20.829 -15.535 1.00 58.03 141 PRO A C 1
ATOM 1082 O O . PRO A 1 141 ? 21.185 -20.620 -14.725 1.00 58.03 141 PRO A O 1
ATOM 1085 N N . ARG A 1 142 ? 19.953 -22.067 -15.912 1.00 57.91 142 ARG A N 1
ATOM 1086 C CA . ARG A 1 142 ? 20.741 -23.251 -15.559 1.00 57.91 142 ARG A CA 1
ATOM 1087 C C . ARG A 1 142 ? 22.032 -23.245 -16.369 1.00 57.91 142 ARG A C 1
ATOM 1089 O O . ARG A 1 142 ? 22.163 -23.996 -17.328 1.00 57.91 142 ARG A O 1
ATOM 1096 N N . GLU A 1 143 ? 22.970 -22.394 -15.986 1.00 52.88 143 GLU A N 1
ATOM 1097 C CA . GLU A 1 143 ? 24.365 -22.491 -16.418 1.00 52.88 143 GLU A CA 1
ATOM 1098 C C . GLU A 1 143 ? 25.322 -22.831 -15.271 1.00 52.88 143 GLU A C 1
ATOM 1100 O O . GLU A 1 143 ? 26.516 -23.003 -15.498 1.00 52.88 143 GLU A O 1
ATOM 1105 N N . ASN A 1 144 ? 24.796 -23.123 -14.073 1.00 46.91 144 ASN A N 1
ATOM 1106 C CA . ASN A 1 144 ? 25.532 -23.922 -13.098 1.00 46.91 144 ASN A CA 1
ATOM 1107 C C . ASN A 1 144 ? 25.464 -25.398 -13.486 1.00 46.91 144 ASN A C 1
ATOM 1109 O O . ASN A 1 144 ? 24.563 -26.159 -13.128 1.00 46.91 144 ASN A O 1
ATOM 1113 N N . LYS A 1 145 ? 26.447 -25.735 -14.316 1.00 44.66 145 LYS A N 1
ATOM 1114 C CA . LYS A 1 145 ? 27.052 -27.044 -14.507 1.00 44.66 145 LYS A CA 1
ATOM 1115 C C . LYS A 1 145 ? 26.791 -27.955 -13.298 1.00 44.66 145 LYS A C 1
ATOM 1117 O O . LYS A 1 145 ? 27.316 -27.760 -12.209 1.00 44.66 145 LYS A O 1
ATOM 1122 N N . VAL A 1 146 ? 25.972 -28.976 -13.527 1.00 50.47 146 VAL A N 1
ATOM 1123 C CA . VAL A 1 146 ? 26.057 -30.241 -12.794 1.00 50.47 146 VAL A CA 1
ATOM 1124 C C . VAL A 1 146 ? 27.538 -30.635 -12.756 1.00 50.47 146 VAL A C 1
ATOM 1126 O O . VAL A 1 146 ? 28.133 -30.676 -13.834 1.00 50.47 146 VAL A O 1
ATOM 1129 N N . LEU A 1 147 ? 28.072 -30.928 -11.558 1.00 53.12 147 LEU A N 1
ATOM 1130 C CA . LEU A 1 147 ? 29.479 -31.217 -11.195 1.00 53.12 147 LEU A CA 1
ATOM 1131 C C . LEU A 1 147 ? 30.162 -29.964 -10.598 1.00 53.12 147 LEU A C 1
ATOM 1133 O O . LEU A 1 147 ? 30.534 -29.067 -11.341 1.00 53.12 147 LEU A O 1
ATOM 1137 N N . GLU A 1 148 ? 30.345 -29.800 -9.288 1.00 47.91 148 GLU A N 1
ATOM 1138 C CA . GLU A 1 148 ? 30.808 -30.759 -8.279 1.00 47.91 148 GLU A CA 1
ATOM 1139 C C . GLU A 1 148 ? 30.717 -30.086 -6.889 1.00 47.91 148 GLU A C 1
ATOM 1141 O O . GLU A 1 148 ? 30.966 -28.890 -6.789 1.00 47.91 148 GLU A O 1
ATOM 1146 N N . GLY A 1 149 ? 30.433 -30.847 -5.827 1.00 40.44 149 GLY A N 1
ATOM 1147 C CA . GLY A 1 149 ? 30.832 -30.465 -4.467 1.00 40.44 149 GLY A CA 1
ATOM 1148 C C . GLY A 1 149 ? 29.753 -29.825 -3.597 1.00 40.44 149 GLY A C 1
ATOM 1149 O O . GLY A 1 149 ? 29.323 -28.699 -3.801 1.00 40.44 149 GLY A O 1
ATOM 1150 N N . LEU A 1 150 ? 29.361 -30.573 -2.575 1.00 49.59 150 LEU A N 1
ATOM 1151 C CA . LEU A 1 150 ? 28.750 -30.065 -1.360 1.00 49.59 150 LEU A CA 1
ATOM 1152 C C . LEU A 1 150 ? 29.734 -29.083 -0.702 1.00 49.59 150 LEU A C 1
ATOM 1154 O O . LEU A 1 150 ? 30.766 -29.531 -0.212 1.00 49.59 150 LEU A O 1
ATOM 1158 N N . ASP A 1 151 ? 29.420 -27.792 -0.662 1.00 48.34 151 ASP A N 1
ATOM 1159 C CA . ASP A 1 151 ? 29.915 -26.925 0.406 1.00 48.34 151 ASP A CA 1
ATOM 1160 C C . ASP A 1 151 ? 28.815 -25.932 0.792 1.00 48.34 151 ASP A C 1
ATOM 1162 O O . ASP A 1 151 ? 28.246 -25.244 -0.053 1.00 48.34 151 ASP A O 1
ATOM 1166 N N . VAL A 1 152 ? 28.427 -25.993 2.062 1.00 58.38 152 VAL A N 1
ATOM 1167 C CA . VAL A 1 152 ? 27.206 -25.428 2.662 1.00 58.38 152 VAL A CA 1
ATOM 1168 C C . VAL A 1 152 ? 27.527 -24.147 3.437 1.00 58.38 152 VAL A C 1
ATOM 1170 O O . VAL A 1 152 ? 26.769 -23.748 4.308 1.00 58.38 152 VAL A O 1
ATOM 1173 N N . GLU A 1 153 ? 28.619 -23.454 3.132 1.00 56.84 153 GLU A N 1
ATOM 1174 C CA . GLU A 1 153 ? 28.962 -22.220 3.840 1.00 56.84 153 GLU A CA 1
ATOM 1175 C C . GLU A 1 153 ? 29.224 -21.083 2.853 1.00 56.84 153 GLU A C 1
ATOM 1177 O O . GLU A 1 153 ? 30.255 -21.047 2.194 1.00 56.84 153 GLU A O 1
ATOM 1182 N N . GLU A 1 154 ? 28.225 -20.206 2.698 1.00 54.28 154 GLU A N 1
ATOM 1183 C CA . GLU A 1 154 ? 28.310 -18.748 2.912 1.00 54.28 154 GLU A CA 1
ATOM 1184 C C . GLU A 1 154 ? 27.131 -18.064 2.184 1.00 54.28 154 GLU A C 1
ATOM 1186 O O . GLU A 1 154 ? 27.203 -17.682 1.017 1.00 54.28 154 GLU A O 1
ATOM 1191 N N . GLU A 1 155 ? 25.987 -17.975 2.870 1.00 60.59 155 GLU A N 1
ATOM 1192 C CA . GLU A 1 155 ? 24.835 -17.179 2.429 1.00 60.59 155 GLU A CA 1
ATOM 1193 C C . GLU A 1 155 ? 24.994 -15.755 2.985 1.00 60.59 155 GLU A C 1
ATOM 1195 O O . GLU A 1 155 ? 24.701 -15.514 4.157 1.00 60.59 155 GLU A O 1
ATOM 1200 N N . GLU A 1 156 ? 25.466 -14.813 2.159 1.00 46.00 156 GLU A N 1
ATOM 1201 C CA . GLU A 1 156 ? 25.214 -13.380 2.373 1.00 46.00 156 GLU A CA 1
ATOM 1202 C C . GLU A 1 156 ? 24.025 -12.919 1.498 1.00 46.00 156 GLU A C 1
ATOM 1204 O O . GLU A 1 156 ? 23.906 -13.371 0.354 1.00 46.00 156 GLU A O 1
ATOM 1209 N N . PRO A 1 157 ? 23.126 -12.074 2.046 1.00 65.44 157 PRO A N 1
ATOM 1210 C CA . PRO A 1 157 ? 21.791 -11.795 1.500 1.00 65.44 157 PRO A CA 1
ATOM 1211 C C . PRO A 1 157 ? 21.745 -10.891 0.259 1.00 65.44 157 PRO A C 1
ATOM 1213 O O . PRO A 1 157 ? 22.605 -9.992 0.117 1.00 65.44 157 PRO A O 1
#

Foldseek 3Di:
DDDDDDDDDDDDDDDDDDDDDDDDDDDDDDDDDDDDDPPPPPVPPPPPDDPPDPLDADDALVVDDPVCNLVVLLVLLVSLLDDDDPVPVVPPVVSVVSSVVSVVSNVVCCVPDPPDDDPSSVVSVVSSCCSHPPDDDPDPPPPPDDDDDDDDDDDDD

Sequence (157 aa):
MIKNFLNKIPKKQVKSAESRDGGSSTLSSAPSTASRINSASSARSANGGSPPVPYEALPGFRDVPSAEKQHLFIRKLSMCCVVFDFTDPTKHLKEKDIKRQTLVELVDYVSSADGKFSDVVLQEIVRVVSTNLFRTLPTQPRENKVLEGLDVEEEEP

Radius of gyration: 27.87 Å; Cα contacts (8 Å, |Δi|>4): 43; chains: 1; bounding box: 74×57×57 Å

Organism: Salvia splendens (NCBI:txid180675)

pLDDT: mean 73.3, std 23.17, range [36.28, 98.31]

Solvent-accessible surface area (backbone atoms only — not comparable to full-atom values): 11314 Å² total; per-residue (Å²): 139,86,89,86,82,93,83,82,87,88,86,82,85,88,85,91,84,88,85,89,85,79,90,85,90,82,90,87,83,88,82,92,82,92,75,82,89,75,85,75,76,71,77,73,78,82,70,76,86,63,80,86,68,77,82,67,82,73,86,56,82,86,80,49,58,78,89,48,44,64,60,52,47,52,54,52,39,61,57,57,48,65,82,81,72,67,92,48,76,82,55,61,56,69,47,52,49,45,46,51,54,50,52,52,50,51,51,53,50,59,73,70,46,94,80,79,76,54,71,72,51,50,54,44,50,51,50,28,50,48,66,73,64,73,62,85,73,82,78,73,78,88,74,78,62,88,80,80,82,94,77,94,81,83,89,77,136

InterPro domains:
  IPR002554 Protein phosphatase 2A, regulatory B subunit, B56 [PF01603] (58-157)
  IPR002554 Protein phosphatase 2A, regulatory B subunit, B56 [PTHR10257] (1-157)
  IPR011989 Armadillo-like helical [G3DSA:1.25.10.10] (60-157)
  IPR016024 Armadillo-type fold [SSF48371] (70-156)